Protein AF-A0A0L6USK7-F1 (afdb_monomer)

Secondary structure (DSSP, 8-state):
-HHHHHHHHHHHHHHHHHHTT-----HHHHHHHHHHHHHHHHHHHHHH-TT-PPBPTT-TTHHHHHHHHHHHHHHHHT-SS-SSS-SS-SSTT--HHHHHHHHHHHHTTB-HHHHHHHTTTHHHHHHHHTS-GGGSSS--

Sequence (140 aa):
MQNILNNQNQVIAELQAERTTIKPPTSSFANDIKRQFLKLLLKFYKEVNPRKPILSFDGSNYIEWETAIDRALQHAFVLKTSFLNNEKDQFAGLDLLKGKAVAALMCSTIDDTLLSIKILKFASVWWTNFASPCKSSSQN

Solvent-accessible surface area (backbone atoms only — not comparable to full-atom values): 8301 Å² total; per-residue (Å²): 124,70,70,61,61,56,52,52,54,49,56,51,50,51,57,54,61,59,65,75,62,72,66,74,75,54,69,63,59,58,47,50,53,33,51,53,51,34,53,49,48,54,48,41,30,51,68,79,25,86,80,58,60,56,31,43,82,86,44,83,44,42,71,62,26,52,54,42,51,30,53,25,49,16,62,75,66,72,47,96,55,58,54,80,77,47,97,62,71,50,71,81,72,44,52,73,57,56,46,55,25,53,52,48,51,55,61,73,37,41,35,67,71,53,49,66,69,32,78,85,54,42,79,63,49,47,48,54,70,73,68,44,75,89,74,81,86,86,84,132

Mean predicted aligned error: 14.96 Å

pLDDT: mean 71.22, std 18.0, range [32.69, 93.81]

Radius of gyration: 22.18 Å; Cα contacts (8 Å, |Δi|>4): 86; chains: 1; bounding box: 47×46×72 Å

Organism: NCBI:txid27349

Structure (mmCIF, N/CA/C/O backbone):
data_AF-A0A0L6USK7-F1
#
_entry.id   AF-A0A0L6USK7-F1
#
loop_
_atom_site.group_PDB
_atom_site.id
_atom_site.type_symbol
_atom_site.label_atom_id
_atom_site.label_alt_id
_atom_site.label_comp_id
_atom_site.label_asym_id
_atom_site.label_entity_id
_atom_site.label_seq_id
_atom_site.pdbx_PDB_ins_code
_atom_site.Cartn_x
_atom_site.Cartn_y
_atom_site.Cartn_z
_atom_site.occupancy
_atom_site.B_iso_or_equiv
_atom_site.auth_seq_id
_atom_site.auth_comp_id
_atom_site.auth_asym_id
_atom_site.auth_atom_id
_atom_site.pdbx_PDB_model_num
ATOM 1 N N . MET A 1 1 ? -26.263 11.650 57.520 1.00 50.44 1 MET A N 1
ATOM 2 C CA . MET A 1 1 ? -26.039 12.077 56.118 1.00 50.44 1 MET A CA 1
ATOM 3 C C . MET A 1 1 ? -24.563 12.335 55.767 1.00 50.44 1 MET A C 1
ATOM 5 O O . MET A 1 1 ? -24.280 12.516 54.594 1.00 50.44 1 MET A O 1
ATOM 9 N N . GLN A 1 2 ? -23.608 12.272 56.711 1.00 54.84 2 GLN A N 1
ATOM 10 C CA . GLN A 1 2 ? -22.172 12.490 56.434 1.00 54.84 2 GLN A CA 1
ATOM 11 C C . GLN A 1 2 ? -21.478 11.367 55.630 1.00 54.84 2 GLN A C 1
ATOM 13 O O . GLN A 1 2 ? -20.536 11.636 54.893 1.00 54.84 2 GLN A O 1
ATOM 18 N N . ASN A 1 3 ? -21.952 10.119 55.728 1.00 56.50 3 ASN A N 1
ATOM 19 C CA . ASN A 1 3 ? -21.278 8.963 55.113 1.00 56.50 3 ASN A CA 1
ATOM 20 C C . ASN A 1 3 ? -21.373 8.923 53.579 1.00 56.50 3 ASN A C 1
ATOM 22 O O . ASN A 1 3 ? -20.537 8.300 52.935 1.00 56.50 3 ASN A O 1
ATOM 26 N N . ILE A 1 4 ? -22.372 9.586 52.988 1.00 53.38 4 ILE A N 1
ATOM 27 C CA . ILE A 1 4 ? -22.604 9.554 51.535 1.00 53.38 4 ILE A CA 1
ATOM 28 C C . ILE A 1 4 ? -21.636 10.500 50.811 1.00 53.38 4 ILE A C 1
ATOM 30 O O . ILE A 1 4 ? -21.067 10.118 49.792 1.00 53.38 4 ILE A O 1
ATOM 34 N N . LEU A 1 5 ? -21.381 11.690 51.372 1.00 54.72 5 LEU A N 1
ATOM 35 C CA . LEU A 1 5 ? -20.424 12.645 50.802 1.00 54.72 5 LEU A CA 1
ATOM 36 C C . LEU A 1 5 ? -18.983 12.113 50.848 1.00 54.72 5 LEU A C 1
ATOM 38 O O . LEU A 1 5 ? -18.235 12.268 49.887 1.00 54.72 5 LEU A O 1
ATOM 42 N N . ASN A 1 6 ? -18.605 11.444 51.942 1.00 57.84 6 ASN A N 1
ATOM 43 C CA . ASN A 1 6 ? -17.261 10.880 52.079 1.00 57.84 6 ASN A CA 1
ATOM 44 C C . ASN A 1 6 ? -17.002 9.752 51.073 1.00 57.84 6 ASN A C 1
ATOM 46 O O . ASN A 1 6 ? -15.909 9.674 50.519 1.00 57.84 6 ASN A O 1
ATOM 50 N N . ASN A 1 7 ? -18.016 8.931 50.785 1.00 64.56 7 ASN A N 1
ATOM 51 C CA . ASN A 1 7 ? -17.887 7.837 49.825 1.00 64.56 7 ASN A CA 1
ATOM 52 C C . ASN A 1 7 ? -17.755 8.357 48.379 1.00 64.56 7 ASN A C 1
ATOM 54 O O . ASN A 1 7 ? -16.965 7.844 47.594 1.00 64.56 7 ASN A O 1
ATOM 58 N N . GLN A 1 8 ? -18.461 9.440 48.034 1.00 57.72 8 GLN A N 1
ATOM 59 C CA . GLN A 1 8 ? -18.331 10.070 46.713 1.00 57.72 8 GLN A CA 1
ATOM 60 C C . GLN A 1 8 ? -16.950 10.703 46.496 1.00 57.72 8 GLN A C 1
ATOM 62 O O . GLN A 1 8 ? -16.372 10.556 45.420 1.00 57.72 8 GLN A O 1
ATOM 67 N N . ASN A 1 9 ? -16.387 11.348 47.522 1.00 61.78 9 ASN A N 1
ATOM 68 C CA . ASN A 1 9 ? -15.046 11.931 47.440 1.00 61.78 9 ASN A CA 1
ATOM 69 C C . ASN A 1 9 ? -13.953 10.863 47.286 1.00 61.78 9 ASN A C 1
ATOM 71 O O . ASN A 1 9 ? -12.962 11.103 46.599 1.00 61.78 9 ASN A O 1
ATOM 75 N N . GLN A 1 10 ? -14.153 9.677 47.865 1.00 63.50 10 GLN A N 1
ATOM 76 C CA . GLN A 1 10 ? -13.232 8.552 47.719 1.00 63.50 10 GLN A CA 1
ATOM 77 C C . GLN A 1 10 ? -13.247 7.976 46.295 1.00 63.50 10 GLN A C 1
ATOM 79 O O . GLN A 1 10 ? -12.186 7.803 45.702 1.00 63.50 10 GLN A O 1
ATOM 84 N N . VAL A 1 11 ? -14.430 7.784 45.702 1.00 66.19 11 VAL A N 1
ATOM 85 C CA . VAL A 1 11 ? -14.563 7.287 44.318 1.00 66.19 11 VAL A CA 1
ATOM 86 C C . VAL A 1 11 ? -13.977 8.278 43.304 1.00 66.19 11 VAL A C 1
ATOM 88 O O . VAL A 1 11 ? -13.340 7.875 42.333 1.00 66.19 11 VAL A O 1
ATOM 91 N N . ILE A 1 12 ? -14.136 9.587 43.529 1.00 63.03 12 ILE A N 1
ATOM 92 C CA . ILE A 1 12 ? -13.533 10.615 42.664 1.00 63.03 12 ILE A CA 1
ATOM 93 C C . ILE A 1 12 ? -12.005 10.627 42.810 1.00 63.03 12 ILE A C 1
ATOM 95 O O . ILE A 1 12 ? -11.309 10.728 41.800 1.00 63.03 12 ILE A O 1
ATOM 99 N N . ALA A 1 13 ? -11.478 10.481 44.029 1.00 61.34 13 ALA A N 1
ATOM 100 C CA . ALA A 1 13 ? -10.039 10.406 44.269 1.00 61.34 13 ALA A CA 1
ATOM 101 C C . ALA A 1 13 ? -9.408 9.148 43.642 1.00 61.34 13 ALA A C 1
ATOM 103 O O . ALA A 1 13 ? -8.328 9.241 43.060 1.00 61.34 13 ALA A O 1
ATOM 104 N N . GLU A 1 14 ? -10.094 8.002 43.682 1.00 63.31 14 GLU A N 1
ATOM 105 C CA . GLU A 1 14 ? -9.660 6.761 43.022 1.00 63.31 14 GLU A CA 1
ATOM 106 C C . GLU A 1 14 ? -9.663 6.901 41.491 1.00 63.31 14 GLU A C 1
ATOM 108 O O . GLU A 1 14 ? -8.658 6.604 40.848 1.00 63.31 14 GLU A O 1
ATOM 113 N N . LEU A 1 15 ? -10.719 7.476 40.900 1.00 56.66 15 LEU A N 1
ATOM 114 C CA . LEU A 1 15 ? -10.783 7.742 39.454 1.00 56.66 15 LEU A CA 1
ATOM 115 C C . LEU A 1 15 ? -9.749 8.784 38.986 1.00 56.66 15 LEU A C 1
ATOM 117 O O . LEU A 1 15 ? -9.282 8.743 37.843 1.00 56.66 15 LEU A O 1
ATOM 121 N N . GLN A 1 16 ? -9.381 9.737 39.848 1.00 59.69 16 GLN A N 1
ATOM 122 C CA . GLN A 1 16 ? -8.326 10.717 39.574 1.00 59.69 16 GLN A CA 1
ATOM 123 C C . GLN A 1 16 ? -6.921 10.117 39.719 1.00 59.69 16 GLN A C 1
ATOM 125 O O . GLN A 1 16 ? -6.045 10.460 38.922 1.00 59.69 16 GLN A O 1
ATOM 130 N N . ALA A 1 17 ? -6.713 9.197 40.666 1.00 55.06 17 ALA A N 1
ATOM 131 C CA . ALA A 1 17 ? -5.462 8.454 40.829 1.00 55.06 17 ALA A CA 1
ATOM 132 C C . ALA A 1 17 ? -5.225 7.443 39.690 1.00 55.06 17 ALA A C 1
ATOM 134 O O . ALA A 1 17 ? -4.085 7.211 39.289 1.00 55.06 17 ALA A O 1
ATOM 135 N N . GLU A 1 18 ? -6.293 6.888 39.112 1.00 52.62 18 GLU A N 1
ATOM 136 C CA . GLU A 1 18 ? -6.206 5.983 37.961 1.00 52.62 18 GLU A CA 1
ATOM 137 C C . GLU A 1 18 ? -5.927 6.739 36.643 1.00 52.62 18 GLU A C 1
ATOM 139 O O . GLU A 1 18 ? -5.258 6.230 35.741 1.00 52.62 18 GLU A O 1
ATOM 144 N N . ARG A 1 19 ? -6.340 8.014 36.540 1.00 51.44 19 ARG A N 1
ATOM 145 C CA . ARG A 1 19 ? -6.060 8.872 35.370 1.00 51.44 19 ARG A CA 1
ATOM 146 C C . ARG A 1 19 ? -4.602 9.319 35.237 1.00 51.44 19 ARG A C 1
ATOM 148 O O . ARG A 1 19 ? -4.193 9.683 34.134 1.00 51.44 19 ARG A O 1
ATOM 155 N N . THR A 1 20 ? -3.803 9.291 36.302 1.00 42.88 20 THR A N 1
ATOM 156 C CA . THR A 1 20 ? -2.377 9.675 36.267 1.00 42.88 20 THR A CA 1
ATOM 157 C C . THR A 1 20 ? -1.435 8.534 35.886 1.00 42.88 20 THR A C 1
ATOM 159 O O . THR A 1 20 ? -0.235 8.758 35.745 1.00 42.88 20 THR A O 1
ATOM 162 N N . THR A 1 21 ? -1.950 7.330 35.618 1.00 43.75 21 THR A N 1
ATOM 163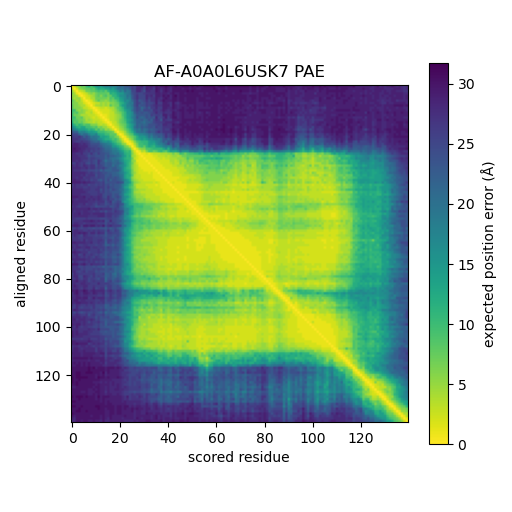 C CA . THR A 1 21 ? -1.161 6.201 35.098 1.00 43.75 21 THR A CA 1
ATOM 164 C C . THR A 1 21 ? -1.551 5.811 33.674 1.00 43.75 21 THR A C 1
ATOM 166 O O . THR A 1 21 ? -1.596 4.635 33.319 1.00 43.75 21 THR A O 1
ATOM 169 N N . ILE A 1 22 ? -1.711 6.791 32.778 1.00 52.50 22 ILE A N 1
ATOM 170 C CA . ILE A 1 22 ? -1.481 6.509 31.355 1.00 52.50 22 ILE A CA 1
ATOM 171 C C . ILE A 1 22 ? 0.029 6.308 31.194 1.00 52.50 22 ILE A C 1
ATOM 173 O O . ILE A 1 22 ? 0.776 7.235 30.884 1.00 52.50 22 ILE A O 1
ATOM 177 N N . LYS A 1 23 ? 0.498 5.077 31.443 1.00 49.41 23 LYS A N 1
ATOM 178 C CA . LYS A 1 23 ? 1.801 4.646 30.936 1.00 49.41 23 LYS A CA 1
ATOM 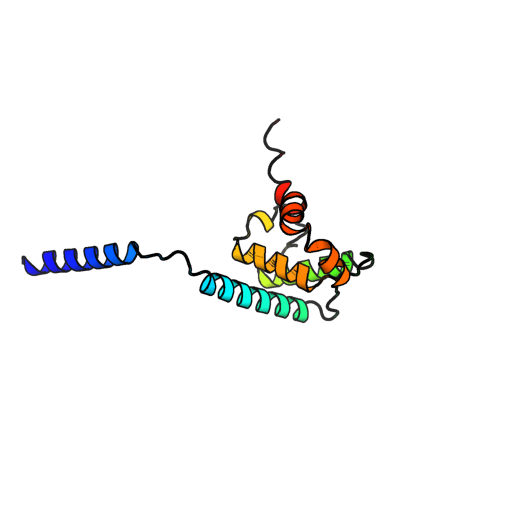179 C C . LYS A 1 23 ? 1.795 4.961 29.437 1.00 49.41 23 LYS A C 1
ATOM 181 O O . LYS A 1 23 ? 0.835 4.567 28.766 1.00 49.41 23 LYS A O 1
ATOM 186 N N . PRO A 1 24 ? 2.819 5.648 28.893 1.00 51.50 24 PRO A N 1
ATOM 187 C CA . PRO A 1 24 ? 2.958 5.729 27.447 1.00 51.50 24 PRO A CA 1
ATOM 188 C C . PRO A 1 24 ? 2.870 4.294 26.923 1.00 51.50 24 PRO A C 1
ATOM 190 O O . PRO A 1 24 ? 3.453 3.411 27.565 1.00 51.50 24 PRO A O 1
ATOM 193 N N . PRO A 1 25 ? 2.097 4.030 25.853 1.00 48.78 25 PRO A N 1
ATOM 194 C CA . PRO A 1 25 ? 1.896 2.677 25.361 1.00 48.78 25 PRO A CA 1
ATOM 195 C C . PRO A 1 25 ? 3.261 2.009 25.277 1.00 48.78 25 PRO A C 1
ATOM 197 O O . PRO A 1 25 ? 4.148 2.478 24.558 1.00 48.78 25 PRO A O 1
ATOM 200 N N . THR A 1 26 ? 3.451 0.965 26.089 1.00 52.38 26 THR A N 1
ATOM 201 C CA . THR A 1 26 ? 4.653 0.143 26.044 1.00 52.38 26 THR A CA 1
ATOM 202 C C . THR A 1 26 ? 4.839 -0.221 24.586 1.00 52.38 26 THR A C 1
ATOM 204 O O . THR A 1 26 ? 3.887 -0.648 23.928 1.00 52.38 26 THR A O 1
ATOM 207 N N . SER A 1 27 ? 6.040 0.010 24.060 1.00 61.34 27 SER A N 1
ATOM 208 C CA . SER A 1 27 ? 6.365 -0.165 22.642 1.00 61.34 27 SER A CA 1
ATOM 209 C C . SER A 1 27 ? 5.792 -1.468 22.064 1.00 61.34 27 SER A C 1
ATOM 211 O O . SER A 1 27 ? 5.358 -1.472 20.920 1.00 61.34 27 SER A O 1
ATOM 213 N N . SER A 1 28 ? 5.672 -2.526 22.876 1.00 74.50 28 SER A N 1
ATOM 214 C CA . SER A 1 28 ? 4.959 -3.774 22.569 1.00 74.50 28 SER A CA 1
ATOM 215 C C . SER A 1 28 ? 3.533 -3.595 22.032 1.00 74.50 28 SER A C 1
ATOM 217 O O . SER A 1 28 ? 3.266 -4.074 20.939 1.00 74.50 28 SER A O 1
ATOM 219 N N . PHE A 1 29 ? 2.623 -2.899 22.728 1.00 74.19 29 PHE A N 1
ATOM 220 C CA . PHE A 1 29 ? 1.210 -2.832 22.317 1.00 74.19 29 PHE A CA 1
ATOM 221 C C . PHE A 1 29 ? 1.044 -2.078 20.996 1.00 74.19 29 PHE A C 1
ATOM 223 O O . PHE A 1 29 ? 0.420 -2.570 20.059 1.00 74.19 29 PHE A O 1
ATOM 230 N N . ALA A 1 30 ? 1.671 -0.906 20.882 1.00 71.06 30 ALA A N 1
ATOM 231 C CA . ALA A 1 30 ? 1.683 -0.138 19.641 1.00 71.06 30 ALA A CA 1
ATOM 232 C C . ALA A 1 30 ? 2.304 -0.941 18.478 1.00 71.06 30 ALA A C 1
ATOM 234 O O . ALA A 1 30 ? 1.806 -0.896 17.350 1.00 71.06 30 ALA A O 1
ATOM 235 N N . ASN A 1 31 ? 3.356 -1.720 18.752 1.00 76.06 31 ASN A N 1
ATOM 236 C CA . ASN A 1 31 ? 3.970 -2.614 17.771 1.00 76.06 31 ASN A CA 1
ATOM 237 C C . ASN A 1 31 ? 3.053 -3.781 17.386 1.00 76.06 31 ASN A C 1
ATOM 239 O O . ASN A 1 31 ? 3.006 -4.144 16.211 1.00 76.06 31 ASN A O 1
ATOM 243 N N . ASP A 1 32 ? 2.305 -4.348 18.330 1.00 81.75 32 ASP A N 1
ATOM 244 C CA . ASP A 1 32 ? 1.345 -5.419 18.071 1.00 81.75 32 ASP A CA 1
ATOM 245 C C . ASP A 1 32 ? 0.184 -4.922 17.205 1.00 81.75 32 ASP A C 1
ATOM 247 O O . ASP A 1 32 ? -0.136 -5.560 16.200 1.00 81.75 32 ASP A O 1
ATOM 251 N N . ILE A 1 33 ? -0.376 -3.747 17.511 1.00 76.31 33 ILE A N 1
ATOM 252 C CA . ILE A 1 33 ? -1.408 -3.101 16.687 1.00 76.31 33 ILE A CA 1
ATOM 253 C C . ILE A 1 33 ? -0.874 -2.812 15.281 1.00 76.31 33 ILE A C 1
ATOM 255 O O . ILE A 1 33 ? -1.519 -3.164 14.293 1.00 76.31 33 ILE A O 1
ATOM 259 N N . LYS A 1 34 ? 0.341 -2.258 15.162 1.00 76.56 34 LYS A N 1
ATOM 260 C CA . LYS A 1 34 ? 0.992 -2.047 13.860 1.00 76.56 34 LYS A CA 1
ATOM 261 C C . LYS A 1 34 ? 1.151 -3.362 13.092 1.00 76.56 34 LYS A C 1
ATOM 263 O O . LYS A 1 34 ? 0.869 -3.401 11.896 1.00 76.56 34 LYS A O 1
ATOM 268 N N . ARG A 1 35 ? 1.600 -4.437 13.750 1.00 80.62 35 ARG A N 1
ATOM 269 C CA . ARG A 1 35 ? 1.804 -5.753 13.124 1.00 80.62 35 ARG A CA 1
ATOM 270 C C . ARG A 1 35 ? 0.485 -6.340 12.633 1.00 80.62 35 ARG A C 1
ATOM 272 O O . ARG A 1 35 ? 0.436 -6.859 11.521 1.00 80.62 35 ARG A O 1
ATOM 279 N N . GLN A 1 36 ? -0.574 -6.246 13.434 1.00 84.94 36 GLN A N 1
ATOM 280 C CA . GLN A 1 36 ? -1.907 -6.708 13.046 1.00 84.94 36 GLN A CA 1
ATOM 281 C C . GLN A 1 36 ? -2.454 -5.907 11.866 1.00 84.94 36 GLN A C 1
ATOM 283 O O . GLN A 1 36 ? -2.917 -6.498 10.893 1.00 84.94 36 GLN A O 1
ATOM 288 N N . PHE A 1 37 ? -2.335 -4.581 11.911 1.00 81.56 37 PHE A N 1
ATOM 289 C CA . PHE A 1 37 ? -2.788 -3.718 10.829 1.00 81.56 37 PHE A CA 1
ATOM 290 C C . PHE A 1 37 ? -2.007 -3.983 9.534 1.00 81.56 37 PHE A C 1
ATOM 292 O O . PHE A 1 37 ? -2.615 -4.204 8.494 1.00 81.56 37 PHE A O 1
ATOM 299 N N . LEU A 1 38 ? -0.676 -4.097 9.592 1.00 83.94 38 LEU A N 1
ATOM 300 C CA . LEU A 1 38 ? 0.140 -4.484 8.436 1.00 83.94 38 LEU A CA 1
ATOM 301 C C . LEU A 1 38 ? -0.248 -5.864 7.886 1.00 83.94 38 LEU A C 1
ATOM 303 O O . LEU A 1 38 ? -0.343 -6.040 6.673 1.00 83.94 38 LEU A O 1
ATOM 307 N N . LYS A 1 39 ? -0.500 -6.844 8.762 1.00 86.44 39 LYS A N 1
ATOM 308 C CA . LYS A 1 39 ? -0.957 -8.179 8.355 1.00 86.44 39 LYS A CA 1
ATOM 309 C C . LYS A 1 39 ? -2.288 -8.104 7.604 1.00 86.44 39 LYS A C 1
ATOM 311 O O . LYS A 1 39 ? -2.450 -8.797 6.602 1.00 86.44 39 LYS A O 1
ATOM 316 N N . LEU A 1 40 ? -3.215 -7.261 8.062 1.00 85.06 40 LEU A N 1
ATOM 317 C CA . LEU A 1 40 ? -4.487 -7.011 7.382 1.00 85.06 40 LEU A CA 1
ATOM 318 C C . LEU A 1 40 ? -4.283 -6.288 6.045 1.00 85.06 40 LEU A C 1
ATOM 320 O O . LEU A 1 40 ? -4.853 -6.717 5.050 1.00 85.06 40 LEU A O 1
ATOM 324 N N . LEU A 1 41 ? -3.417 -5.274 5.978 1.00 84.06 41 LEU A N 1
ATOM 325 C CA . LEU A 1 41 ? -3.095 -4.570 4.730 1.00 84.06 41 LEU A CA 1
ATOM 326 C C . LEU A 1 41 ? -2.488 -5.506 3.682 1.00 84.06 41 LEU A C 1
ATOM 328 O O . LEU A 1 41 ? -2.906 -5.491 2.531 1.00 84.06 41 LEU A O 1
ATOM 332 N N . LEU A 1 42 ? -1.544 -6.360 4.080 1.00 87.50 42 LEU A N 1
ATOM 333 C CA . LEU A 1 42 ? -0.957 -7.373 3.199 1.00 87.50 42 LEU A CA 1
ATOM 334 C C . LEU A 1 42 ? -1.992 -8.399 2.734 1.00 87.50 42 LEU A C 1
ATOM 336 O O . LEU A 1 42 ? -1.921 -8.880 1.603 1.00 87.50 42 LEU A O 1
ATOM 340 N N . LYS A 1 43 ? -2.946 -8.753 3.601 1.00 88.81 43 LYS A N 1
ATOM 341 C CA . LYS A 1 43 ? -4.065 -9.622 3.236 1.00 88.81 43 LYS A CA 1
ATOM 342 C C . LYS A 1 43 ? -4.944 -8.942 2.184 1.00 88.81 43 LYS A C 1
ATOM 344 O O . LYS A 1 43 ? -5.116 -9.516 1.114 1.00 88.81 43 LYS A O 1
ATOM 349 N N . PHE A 1 44 ? -5.395 -7.712 2.433 1.00 86.06 44 PHE A N 1
ATOM 350 C CA . PHE A 1 44 ? -6.200 -6.952 1.475 1.00 86.06 44 PHE A CA 1
ATOM 351 C C . PHE A 1 44 ? -5.477 -6.753 0.154 1.00 86.06 44 PHE A C 1
ATOM 353 O O . PHE A 1 44 ? -6.057 -7.007 -0.892 1.00 86.06 44 PHE A O 1
ATOM 360 N N . TYR A 1 45 ? -4.193 -6.401 0.188 1.00 89.50 45 TYR A N 1
ATOM 361 C CA . TYR A 1 45 ? -3.378 -6.268 -1.012 1.00 89.50 45 TYR A CA 1
ATOM 362 C C . TYR A 1 45 ? -3.421 -7.532 -1.879 1.00 89.50 45 TYR A C 1
ATOM 364 O O . TYR A 1 45 ? -3.597 -7.440 -3.090 1.00 89.50 45 TYR A O 1
ATOM 372 N N . LYS A 1 46 ? -3.308 -8.716 -1.265 1.00 90.56 46 LYS A N 1
ATOM 373 C CA . LYS A 1 46 ? -3.368 -10.004 -1.971 1.00 90.56 46 LYS A CA 1
ATOM 374 C C . LYS A 1 46 ? -4.771 -10.362 -2.464 1.00 90.56 46 LYS A C 1
ATOM 376 O O . LYS A 1 46 ? -4.872 -11.079 -3.454 1.00 90.56 46 LYS A O 1
ATOM 381 N N . GLU A 1 47 ? -5.813 -9.921 -1.764 1.00 91.19 47 GLU A N 1
ATOM 382 C CA . GLU A 1 47 ? -7.216 -10.179 -2.112 1.00 91.19 47 GLU A CA 1
ATOM 383 C C . GLU A 1 47 ? -7.687 -9.293 -3.267 1.00 91.19 47 GLU A C 1
ATOM 385 O O . GLU A 1 47 ? -8.272 -9.794 -4.224 1.00 91.19 47 GLU A O 1
ATOM 390 N N . VAL A 1 48 ? -7.392 -7.991 -3.216 1.00 90.62 48 VAL A N 1
ATOM 391 C CA . VAL A 1 48 ? -7.855 -7.028 -4.229 1.00 90.62 48 VAL A CA 1
ATOM 392 C C . VAL A 1 48 ? -6.963 -6.990 -5.472 1.00 90.62 48 VAL A C 1
ATOM 394 O O . VAL A 1 48 ? -7.374 -6.465 -6.506 1.00 90.62 48 VAL A O 1
ATOM 397 N N . ASN A 1 49 ? -5.761 -7.576 -5.405 1.00 91.81 49 ASN A N 1
ATOM 398 C CA . ASN A 1 49 ? -4.830 -7.663 -6.529 1.00 91.81 49 ASN A CA 1
ATOM 399 C C . ASN A 1 49 ? -4.436 -9.122 -6.801 1.00 91.81 49 ASN A C 1
ATOM 401 O O . ASN A 1 49 ? -3.422 -9.587 -6.279 1.00 91.81 49 ASN A O 1
ATOM 405 N N . PRO A 1 50 ? -5.163 -9.849 -7.672 1.00 90.25 50 PRO A N 1
ATOM 406 C CA . PRO A 1 50 ? -4.851 -11.245 -7.989 1.00 90.25 50 PRO A CA 1
ATOM 407 C C . PRO A 1 50 ? -3.422 -11.460 -8.509 1.00 90.25 50 PRO A C 1
ATOM 409 O O . PRO A 1 50 ? -2.793 -12.467 -8.186 1.00 90.25 50 PRO A O 1
ATOM 412 N N . ARG A 1 51 ? -2.898 -10.489 -9.272 1.00 89.88 51 ARG A N 1
ATOM 413 C CA . ARG A 1 51 ? -1.545 -10.516 -9.852 1.00 89.88 51 ARG A CA 1
ATOM 414 C C . ARG A 1 51 ? -0.426 -10.196 -8.863 1.00 89.88 51 ARG A C 1
ATOM 416 O O . ARG A 1 51 ? 0.708 -10.563 -9.130 1.00 89.88 51 ARG A O 1
ATOM 423 N N . LYS A 1 52 ? -0.743 -9.543 -7.736 1.00 90.00 52 LYS A N 1
ATOM 424 C CA . LYS A 1 52 ? 0.202 -9.206 -6.653 1.00 90.00 52 LYS A CA 1
ATOM 425 C C . LYS A 1 52 ? 1.517 -8.599 -7.185 1.00 90.00 52 LYS A C 1
ATOM 427 O O . LYS A 1 52 ? 2.578 -9.159 -6.910 1.00 90.00 52 LYS A O 1
ATOM 432 N N . PRO A 1 53 ? 1.451 -7.516 -7.982 1.00 91.25 53 PRO A N 1
ATOM 433 C CA . PRO A 1 53 ? 2.636 -6.971 -8.633 1.00 91.25 53 PRO A CA 1
ATOM 434 C C . PRO A 1 53 ? 3.681 -6.545 -7.594 1.00 91.25 53 PRO A C 1
ATOM 436 O O . PRO A 1 53 ? 3.372 -5.830 -6.648 1.00 91.25 53 PRO A O 1
ATOM 439 N N . ILE A 1 54 ? 4.927 -6.972 -7.769 1.00 90.69 54 ILE A N 1
ATOM 440 C CA . ILE A 1 54 ? 6.067 -6.493 -6.977 1.00 90.69 54 ILE A CA 1
ATOM 441 C C . ILE A 1 54 ? 6.796 -5.469 -7.835 1.00 90.69 54 ILE A C 1
ATOM 443 O O . ILE A 1 54 ? 7.067 -5.763 -8.998 1.00 90.69 54 ILE A O 1
ATOM 447 N N . LEU A 1 55 ? 7.096 -4.284 -7.298 1.00 87.94 55 LEU A N 1
ATOM 448 C CA . LEU A 1 55 ? 7.799 -3.249 -8.056 1.00 87.94 55 LEU A CA 1
ATOM 449 C C . LEU A 1 55 ? 9.171 -3.767 -8.494 1.00 87.94 55 LEU A C 1
ATOM 451 O O . LEU A 1 55 ? 10.028 -4.042 -7.650 1.00 87.94 55 LEU A O 1
ATOM 455 N N . SER A 1 56 ? 9.361 -3.873 -9.805 1.00 84.69 56 SER A N 1
ATOM 456 C CA . SER A 1 56 ? 10.605 -4.303 -10.432 1.00 84.69 56 SER A CA 1
ATOM 457 C C . SER A 1 56 ? 11.715 -3.283 -10.198 1.00 84.69 56 SER A C 1
ATOM 459 O O . SER A 1 56 ? 11.464 -2.082 -10.087 1.00 84.69 56 SER A O 1
ATOM 461 N N . PHE A 1 57 ? 12.961 -3.758 -10.157 1.00 80.12 57 PHE A N 1
ATOM 462 C CA . PHE A 1 57 ? 14.136 -2.912 -9.940 1.00 80.12 57 PHE A CA 1
ATOM 463 C C . PHE A 1 57 ? 14.256 -1.759 -10.946 1.00 80.12 57 PHE A C 1
ATOM 465 O O . PHE A 1 57 ? 14.559 -0.629 -10.571 1.00 80.12 57 PHE A O 1
ATOM 472 N N . ASP A 1 58 ? 13.982 -2.045 -12.215 1.00 81.31 58 ASP A N 1
ATOM 473 C CA . ASP A 1 58 ? 14.008 -1.076 -13.311 1.00 81.31 58 ASP A CA 1
ATOM 474 C C . ASP A 1 58 ? 12.773 -0.158 -13.349 1.00 81.31 58 ASP A C 1
ATOM 476 O O . ASP A 1 58 ? 12.697 0.743 -14.182 1.00 81.31 58 ASP A O 1
ATOM 480 N N . GLY A 1 59 ? 11.798 -0.379 -12.460 1.00 84.31 59 GLY A N 1
ATOM 481 C CA . GLY A 1 59 ? 10.546 0.368 -12.408 1.00 84.31 59 GLY A CA 1
ATOM 482 C C . GLY A 1 59 ? 9.619 0.133 -13.603 1.00 84.31 59 GLY A C 1
ATOM 483 O O . GLY A 1 59 ? 8.631 0.853 -13.740 1.00 84.31 59 GLY A O 1
ATOM 484 N N . SER A 1 60 ? 9.890 -0.863 -14.453 1.00 87.69 60 SER A N 1
ATOM 485 C CA . SER A 1 60 ? 9.129 -1.124 -15.687 1.00 87.69 60 SER A CA 1
ATOM 486 C C . SER A 1 60 ? 7.633 -1.353 -15.452 1.00 87.69 60 SER A C 1
ATOM 488 O O . SER A 1 60 ? 6.808 -1.037 -16.309 1.00 87.69 60 SER A O 1
ATOM 490 N N . ASN A 1 61 ? 7.265 -1.847 -14.269 1.00 91.38 61 ASN A N 1
ATOM 491 C CA . ASN A 1 61 ? 5.888 -2.114 -13.869 1.00 91.38 61 ASN A CA 1
ATOM 492 C C . ASN A 1 61 ? 5.325 -1.107 -12.846 1.00 91.38 61 ASN A C 1
ATOM 494 O O . ASN A 1 61 ? 4.331 -1.412 -12.182 1.00 91.38 61 ASN A O 1
ATOM 498 N N . TYR A 1 62 ? 5.920 0.088 -12.717 1.00 86.88 62 TYR A N 1
ATOM 499 C CA . TYR A 1 62 ? 5.533 1.089 -11.714 1.00 86.88 62 TYR A CA 1
ATOM 500 C C . TYR A 1 62 ? 4.025 1.369 -11.682 1.00 86.88 62 TYR A C 1
ATOM 502 O O . TYR A 1 62 ? 3.422 1.316 -10.616 1.00 86.88 62 TYR A O 1
ATOM 510 N N . ILE A 1 63 ? 3.398 1.597 -12.840 1.00 89.88 63 ILE A N 1
ATOM 511 C CA . ILE A 1 63 ? 1.966 1.931 -12.927 1.00 89.88 63 ILE A CA 1
ATOM 512 C C . ILE A 1 63 ? 1.079 0.777 -12.436 1.00 89.88 63 ILE A C 1
ATOM 514 O O . ILE A 1 63 ? 0.079 1.002 -11.751 1.00 89.88 63 ILE A O 1
ATOM 518 N N . GLU A 1 64 ? 1.443 -0.469 -12.756 1.00 91.38 64 GLU A N 1
ATOM 519 C CA . GLU A 1 64 ? 0.707 -1.649 -12.288 1.00 91.38 64 GLU A CA 1
ATOM 520 C C . GLU A 1 64 ? 0.845 -1.808 -10.767 1.00 91.38 64 GLU A C 1
ATOM 522 O O . GLU A 1 64 ? -0.146 -2.060 -10.076 1.00 91.38 64 GLU A O 1
ATOM 527 N N . TRP A 1 65 ? 2.053 -1.604 -10.237 1.00 93.81 65 TRP A N 1
ATOM 528 C CA . TRP A 1 65 ? 2.324 -1.647 -8.802 1.00 93.81 65 TRP A CA 1
ATOM 529 C C . TRP A 1 65 ? 1.613 -0.525 -8.030 1.00 93.81 65 TRP A C 1
ATOM 531 O O . TRP A 1 65 ? 0.940 -0.801 -7.035 1.00 93.81 65 TRP A O 1
ATOM 541 N N . GLU A 1 66 ? 1.698 0.720 -8.501 1.00 90.88 66 GLU A N 1
ATOM 542 C CA . GLU A 1 66 ? 1.064 1.890 -7.884 1.00 90.88 66 GLU A CA 1
ATOM 543 C C . GLU A 1 66 ? -0.457 1.719 -7.827 1.00 90.88 66 GLU A C 1
ATOM 545 O O . GLU A 1 66 ? -1.065 1.882 -6.769 1.00 90.88 66 GLU A O 1
ATOM 550 N N . THR A 1 67 ? -1.066 1.275 -8.931 1.00 91.81 67 THR A N 1
ATOM 551 C CA . THR A 1 67 ? -2.503 0.973 -8.992 1.00 91.81 67 THR A CA 1
ATOM 552 C C . THR A 1 67 ? -2.897 -0.107 -7.980 1.00 91.81 67 THR A C 1
ATOM 554 O O . THR A 1 67 ? -3.953 -0.023 -7.349 1.00 91.81 67 THR A O 1
ATOM 557 N N . ALA A 1 68 ? -2.061 -1.134 -7.802 1.00 93.25 68 ALA A N 1
ATOM 558 C CA . ALA A 1 68 ? -2.324 -2.201 -6.843 1.00 93.25 68 ALA A CA 1
ATOM 559 C C . ALA A 1 68 ? -2.234 -1.720 -5.386 1.00 93.25 68 ALA A C 1
ATOM 561 O O . ALA A 1 68 ? -3.051 -2.123 -4.549 1.00 93.25 68 ALA A O 1
ATOM 562 N N . ILE A 1 69 ? -1.270 -0.846 -5.082 1.00 90.56 69 ILE A N 1
ATOM 563 C CA . ILE A 1 69 ? -1.157 -0.200 -3.771 1.00 90.56 69 ILE A CA 1
ATOM 564 C C . ILE A 1 69 ? -2.371 0.687 -3.516 1.00 90.56 69 ILE A C 1
ATOM 566 O O . ILE A 1 69 ? -2.995 0.555 -2.463 1.00 90.56 69 ILE A O 1
ATOM 570 N N . ASP A 1 70 ? -2.753 1.522 -4.481 1.00 91.00 70 ASP A N 1
ATOM 571 C CA . ASP A 1 70 ? -3.895 2.423 -4.346 1.00 91.00 70 ASP A CA 1
ATOM 572 C C . ASP A 1 70 ? -5.182 1.658 -4.016 1.00 91.00 70 ASP A C 1
ATOM 574 O O . ASP A 1 70 ? -5.849 1.964 -3.030 1.00 91.00 70 ASP A O 1
ATOM 578 N N . ARG A 1 71 ? -5.473 0.574 -4.748 1.00 92.00 71 ARG A N 1
ATOM 579 C CA . ARG A 1 71 ? -6.632 -0.300 -4.484 1.00 92.00 71 ARG A CA 1
ATOM 580 C C . ARG A 1 71 ? -6.609 -0.916 -3.088 1.00 92.00 71 ARG A C 1
ATOM 582 O O . ARG A 1 71 ? -7.643 -0.989 -2.424 1.00 92.00 71 ARG A O 1
ATOM 589 N N . ALA A 1 72 ? -5.443 -1.370 -2.629 1.00 91.12 72 ALA A N 1
ATOM 590 C CA . ALA A 1 72 ? -5.304 -1.956 -1.299 1.00 91.12 72 ALA A CA 1
ATOM 591 C C . ALA A 1 72 ? -5.562 -0.922 -0.195 1.00 91.12 72 ALA A C 1
ATOM 593 O O . ALA A 1 72 ? -6.236 -1.230 0.789 1.00 91.12 72 ALA A O 1
ATOM 594 N N . LEU A 1 73 ? -5.066 0.305 -0.369 1.00 90.44 73 LEU A N 1
ATOM 595 C CA . LEU A 1 73 ? -5.282 1.402 0.572 1.00 90.44 73 LEU A CA 1
ATOM 596 C C . LEU A 1 73 ? -6.732 1.891 0.545 1.00 90.44 73 LEU A C 1
ATOM 598 O O . LEU A 1 73 ? -7.324 2.071 1.606 1.00 90.44 73 LEU A O 1
ATOM 602 N N . GLN A 1 74 ? -7.337 2.018 -0.637 1.00 90.75 74 GLN A N 1
ATOM 603 C CA . GLN A 1 74 ? -8.761 2.316 -0.781 1.00 90.75 74 GLN A CA 1
ATOM 604 C C . GLN A 1 74 ? -9.624 1.309 -0.027 1.00 90.75 74 GLN A C 1
ATOM 606 O O . GLN A 1 74 ? -10.509 1.702 0.729 1.00 90.75 74 GLN A O 1
ATOM 611 N N . HIS A 1 75 ? -9.339 0.016 -0.182 1.00 89.12 75 HIS A N 1
ATOM 612 C CA . HIS A 1 75 ? -10.074 -1.032 0.514 1.00 89.12 75 HIS A CA 1
ATOM 613 C C . HIS A 1 75 ? -9.841 -0.986 2.033 1.00 89.12 75 HIS A C 1
ATOM 615 O O . HIS A 1 75 ? -10.791 -1.064 2.808 1.00 89.12 75 HIS A O 1
ATOM 621 N N . ALA A 1 76 ? -8.591 -0.819 2.475 1.00 87.12 76 ALA A N 1
ATOM 622 C CA . ALA A 1 76 ? -8.240 -0.787 3.896 1.00 87.12 76 ALA A CA 1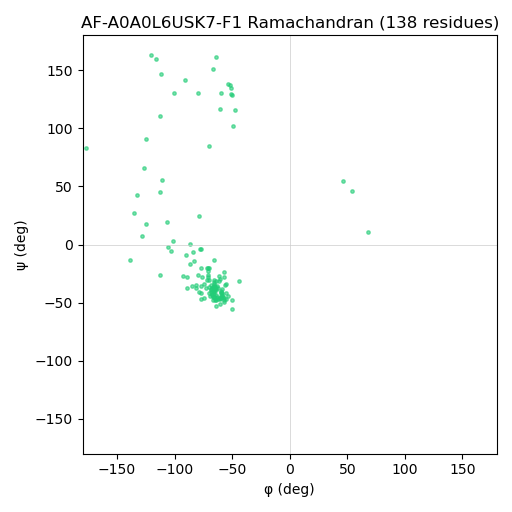
ATOM 623 C C . ALA A 1 76 ? -8.826 0.424 4.642 1.00 87.12 76 ALA A C 1
ATOM 625 O O . ALA A 1 76 ? -9.171 0.311 5.818 1.00 87.12 76 ALA A O 1
ATOM 626 N N . PHE A 1 77 ? -8.937 1.571 3.968 1.00 86.50 77 PHE A N 1
ATOM 627 C CA . PHE A 1 77 ? -9.465 2.815 4.532 1.00 86.50 77 PHE A CA 1
ATOM 628 C C . PHE A 1 77 ? -10.914 3.112 4.130 1.00 86.50 77 PHE A C 1
ATOM 630 O O . PHE A 1 77 ? -11.449 4.144 4.527 1.00 86.50 77 PHE A O 1
ATOM 637 N N . VAL A 1 78 ? -11.563 2.213 3.383 1.00 88.12 78 VAL A N 1
ATOM 638 C CA . VAL A 1 78 ? -12.950 2.359 2.908 1.00 88.12 78 VAL A CA 1
ATOM 639 C C . VAL A 1 78 ? -13.149 3.677 2.139 1.00 88.12 78 VAL A C 1
ATOM 641 O O . VAL A 1 78 ? -14.097 4.432 2.358 1.00 88.12 78 VAL A O 1
ATOM 644 N N . LEU A 1 79 ? -12.215 3.981 1.236 1.00 87.50 79 LEU A N 1
ATOM 645 C CA . LEU A 1 79 ? -12.248 5.193 0.420 1.00 87.50 79 LEU A CA 1
ATOM 646 C C . LEU A 1 79 ? -12.982 4.950 -0.898 1.00 87.50 79 LEU A C 1
ATOM 648 O O . LEU A 1 79 ? -12.823 3.914 -1.537 1.00 87.50 79 LEU A O 1
ATOM 652 N N . LYS A 1 80 ? -13.760 5.950 -1.327 1.00 85.62 80 LYS A N 1
ATOM 653 C CA . LYS A 1 80 ? -14.431 5.963 -2.641 1.00 85.62 80 LYS A CA 1
ATOM 654 C C . LYS A 1 80 ? -13.547 6.518 -3.761 1.00 85.62 80 LYS A C 1
ATOM 656 O O . LYS A 1 80 ? -13.863 6.346 -4.931 1.00 85.62 80 LYS A O 1
ATOM 661 N N . THR A 1 81 ? -12.478 7.219 -3.399 1.00 87.19 81 THR A N 1
ATOM 662 C CA . THR A 1 81 ? -11.555 7.909 -4.309 1.00 87.19 81 THR A CA 1
ATOM 663 C C . THR A 1 81 ? -10.146 7.367 -4.135 1.00 87.19 81 THR A C 1
ATOM 665 O O . THR A 1 81 ? -9.861 6.705 -3.139 1.00 87.19 81 THR A O 1
ATOM 668 N N . SER A 1 82 ? -9.258 7.629 -5.097 1.00 87.19 82 SER A N 1
ATOM 669 C CA . SER A 1 82 ? -7.840 7.246 -5.006 1.00 87.19 82 SER A CA 1
ATOM 670 C C . SER A 1 82 ? -7.220 7.736 -3.696 1.00 87.19 82 SER A C 1
ATOM 672 O O . SER A 1 82 ? -7.519 8.847 -3.256 1.00 87.19 82 SER A O 1
ATOM 674 N N . PHE A 1 83 ? -6.416 6.889 -3.052 1.00 87.06 83 PHE A N 1
ATOM 675 C CA . PHE A 1 83 ? -5.609 7.253 -1.889 1.00 87.06 83 PHE A CA 1
ATOM 676 C C . PHE A 1 83 ? -4.374 8.045 -2.334 1.00 87.06 83 PHE A C 1
ATOM 678 O O . PHE A 1 83 ? -4.035 9.036 -1.693 1.00 87.06 83 PHE A O 1
ATOM 685 N N . LEU A 1 84 ? -3.729 7.620 -3.426 1.00 85.25 84 LEU A N 1
ATOM 686 C CA . LEU A 1 84 ? -2.494 8.214 -3.947 1.00 85.25 84 LEU A CA 1
ATOM 687 C C . LEU A 1 84 ? -2.746 9.420 -4.865 1.00 85.25 84 LEU A C 1
ATOM 689 O O . LEU A 1 84 ? -1.993 10.385 -4.813 1.00 85.25 84 LEU A O 1
ATOM 693 N N . ASN A 1 85 ? -3.817 9.390 -5.664 1.00 79.12 85 ASN A N 1
ATOM 694 C CA . ASN A 1 85 ? -4.129 10.405 -6.678 1.00 79.12 85 ASN A CA 1
ATOM 695 C C . ASN A 1 85 ? -5.366 11.232 -6.295 1.00 79.12 85 ASN A C 1
ATOM 697 O O . ASN A 1 85 ? -6.351 11.283 -7.035 1.00 79.12 85 ASN A O 1
ATOM 701 N N . ASN A 1 86 ? -5.357 11.850 -5.115 1.00 74.88 86 ASN A N 1
ATOM 702 C CA . ASN A 1 86 ? -6.401 12.785 -4.689 1.00 74.88 86 ASN A CA 1
ATOM 703 C C . ASN A 1 86 ? -5.851 14.202 -4.500 1.00 74.88 86 ASN A C 1
ATOM 705 O O . ASN A 1 86 ? -4.661 14.422 -4.314 1.00 74.88 86 ASN A O 1
ATOM 709 N N . GLU A 1 87 ? -6.759 15.176 -4.524 1.00 69.31 87 GLU A N 1
ATOM 710 C CA . GLU A 1 87 ? -6.427 16.593 -4.330 1.00 69.31 87 GLU A CA 1
ATOM 711 C C . GLU A 1 87 ? -6.006 16.919 -2.886 1.00 69.31 87 GLU A C 1
ATOM 713 O O . GLU A 1 87 ? -5.378 17.943 -2.632 1.00 69.31 87 GLU A O 1
ATOM 718 N N . LYS A 1 88 ? -6.372 16.062 -1.925 1.00 71.69 88 LYS A N 1
ATOM 719 C CA . LYS A 1 88 ? -6.071 16.229 -0.500 1.00 71.69 88 LYS A CA 1
ATOM 720 C C . LYS A 1 88 ? -5.096 15.160 -0.057 1.00 71.69 88 LYS A C 1
ATOM 722 O O . LYS A 1 88 ? -5.527 14.025 0.095 1.00 71.69 88 LYS A O 1
ATOM 727 N N . ASP A 1 89 ? -3.865 15.548 0.259 1.00 73.88 89 ASP A N 1
ATOM 728 C CA . ASP A 1 89 ? -2.847 14.631 0.769 1.00 73.88 89 ASP A CA 1
ATOM 729 C C . ASP A 1 89 ? -3.372 13.772 1.941 1.00 73.88 89 ASP A C 1
ATOM 731 O O . ASP A 1 89 ? -3.488 14.227 3.083 1.00 73.88 89 ASP A O 1
ATOM 735 N N . GLN A 1 90 ? -3.705 12.509 1.653 1.00 76.38 90 GLN A N 1
ATOM 736 C CA . GLN A 1 90 ? -4.216 11.570 2.658 1.00 76.38 90 GLN A CA 1
ATOM 737 C C . GLN A 1 90 ? -3.120 11.128 3.616 1.00 76.38 90 GLN A C 1
ATOM 739 O O . GLN A 1 90 ? -3.434 10.680 4.720 1.00 76.38 90 GLN A O 1
ATOM 744 N N . PHE A 1 91 ? -1.844 11.256 3.233 1.00 76.38 91 PHE A N 1
ATOM 745 C CA . PHE A 1 91 ? -0.733 10.906 4.106 1.00 76.38 91 PHE A CA 1
ATOM 746 C C . PHE A 1 91 ? -0.662 11.849 5.307 1.00 76.38 91 PHE A C 1
ATOM 748 O O . PHE A 1 91 ? -0.420 11.378 6.419 1.00 76.38 91 PHE A O 1
ATOM 755 N N . ALA A 1 92 ? -0.972 13.137 5.126 1.00 75.25 92 ALA A N 1
ATOM 756 C CA . ALA A 1 92 ? -1.059 14.108 6.218 1.00 75.25 92 ALA A CA 1
ATOM 757 C C . ALA A 1 92 ? -2.139 13.757 7.262 1.00 75.25 92 ALA A C 1
ATOM 759 O O . ALA A 1 92 ? -2.016 14.120 8.432 1.00 75.25 92 ALA A O 1
ATOM 760 N N . GLY A 1 93 ? -3.187 13.031 6.857 1.00 74.12 93 GLY A N 1
ATOM 761 C CA . GLY A 1 93 ? -4.259 12.565 7.740 1.00 74.12 93 GLY A CA 1
ATOM 762 C C . GLY A 1 93 ? -3.956 11.256 8.478 1.00 74.12 93 GLY A C 1
ATOM 763 O O . GLY A 1 93 ? -4.750 10.836 9.325 1.00 74.12 93 GLY A O 1
ATOM 764 N N . LEU A 1 94 ? -2.841 10.582 8.171 1.00 79.88 94 LEU A N 1
ATOM 765 C CA . LEU A 1 94 ? -2.490 9.321 8.817 1.00 79.88 94 LEU A CA 1
ATOM 766 C C . LEU A 1 94 ? -1.878 9.557 10.198 1.00 79.88 94 LEU A C 1
ATOM 768 O O . LEU A 1 94 ? -0.893 10.274 10.361 1.00 79.88 94 LEU A O 1
ATOM 772 N N . ASP A 1 95 ? -2.399 8.847 11.198 1.00 82.94 95 ASP A N 1
ATOM 773 C CA . ASP A 1 95 ? -1.683 8.701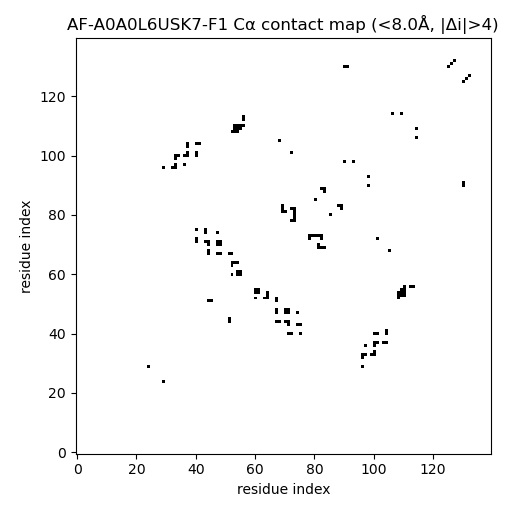 12.460 1.00 82.94 95 ASP A CA 1
ATOM 774 C C . ASP A 1 95 ? -0.362 7.929 12.264 1.00 82.94 95 ASP A C 1
ATOM 776 O O . ASP A 1 95 ? -0.152 7.208 11.281 1.00 82.94 95 ASP A O 1
ATOM 780 N N . LEU A 1 96 ? 0.547 8.062 13.233 1.00 77.00 96 LEU A N 1
ATOM 781 C CA . LEU A 1 96 ? 1.886 7.472 13.171 1.00 77.00 96 LEU A CA 1
ATOM 782 C C . LEU A 1 96 ? 1.872 5.952 12.929 1.00 77.00 96 LEU A C 1
ATOM 784 O O . LEU A 1 96 ? 2.785 5.423 12.290 1.00 77.00 96 LEU A O 1
ATOM 788 N N . LEU A 1 97 ? 0.875 5.231 13.453 1.00 77.31 97 LEU A N 1
ATOM 789 C CA . LEU A 1 97 ? 0.788 3.776 13.310 1.00 77.31 97 LEU A CA 1
ATOM 790 C C . LEU A 1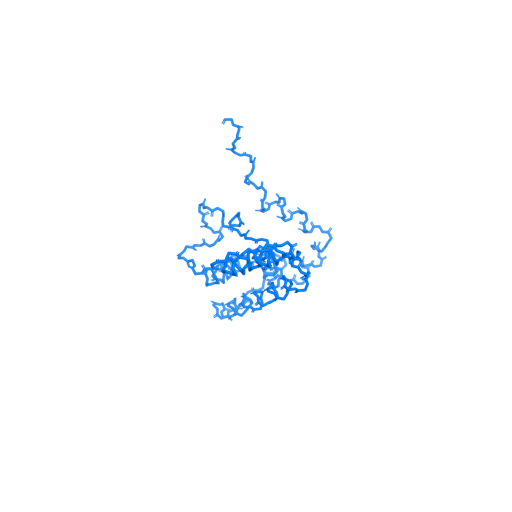 97 ? 0.359 3.396 11.896 1.00 77.31 97 LEU A C 1
ATOM 792 O O . LEU A 1 97 ? 1.007 2.546 11.278 1.00 77.31 97 LEU A O 1
ATOM 796 N N . LYS A 1 98 ? -0.671 4.061 11.367 1.00 80.44 98 LYS A N 1
ATOM 797 C CA . LYS A 1 98 ? -1.137 3.877 9.990 1.00 80.44 98 LYS A CA 1
ATOM 798 C C . LYS A 1 98 ? -0.056 4.258 8.991 1.00 80.44 98 LYS A C 1
ATOM 800 O O . LYS A 1 98 ? 0.254 3.446 8.126 1.00 80.44 98 LYS A O 1
ATOM 805 N N . GLY A 1 99 ? 0.595 5.410 9.160 1.00 83.81 99 GLY A N 1
ATOM 806 C CA . GLY A 1 99 ? 1.696 5.841 8.291 1.00 83.81 99 GLY A CA 1
ATOM 807 C C . GLY A 1 99 ? 2.837 4.820 8.252 1.00 83.81 99 GLY A C 1
ATOM 808 O O . GLY A 1 99 ? 3.280 4.402 7.183 1.00 83.81 99 GLY A O 1
ATOM 809 N N . LYS A 1 100 ? 3.252 4.306 9.419 1.00 81.19 100 LYS A N 1
ATOM 810 C CA . LYS A 1 100 ? 4.274 3.250 9.510 1.00 81.19 100 LYS A CA 1
ATOM 811 C C . LYS A 1 100 ? 3.851 1.931 8.865 1.00 81.19 100 LYS A C 1
ATOM 813 O O . LYS A 1 100 ? 4.719 1.1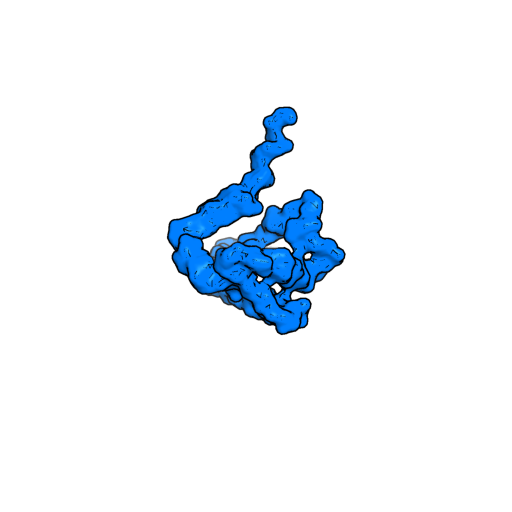74 8.432 1.00 81.19 100 LYS A O 1
ATOM 818 N N . ALA A 1 101 ? 2.566 1.603 8.876 1.00 81.62 101 ALA A N 1
ATOM 819 C CA . ALA A 1 101 ? 2.068 0.379 8.268 1.00 81.62 101 ALA A CA 1
ATOM 820 C C . ALA A 1 101 ? 1.889 0.504 6.752 1.00 81.62 101 ALA A C 1
ATOM 822 O O . ALA A 1 101 ? 2.224 -0.440 6.045 1.00 81.62 101 ALA A O 1
ATOM 823 N N . VAL A 1 102 ? 1.453 1.662 6.249 1.00 84.81 102 VAL A N 1
ATOM 824 C CA . VAL A 1 102 ? 1.426 1.965 4.809 1.00 84.81 102 VAL A CA 1
ATOM 825 C C . VAL A 1 102 ? 2.840 1.912 4.233 1.00 84.81 102 VAL A C 1
ATOM 827 O O . VAL A 1 102 ? 3.074 1.220 3.246 1.00 84.81 102 VAL A O 1
ATOM 830 N N . ALA A 1 103 ? 3.811 2.534 4.907 1.00 84.75 103 ALA A N 1
ATOM 831 C CA . ALA A 1 103 ? 5.215 2.442 4.511 1.00 84.75 103 ALA A CA 1
ATOM 832 C C . ALA A 1 103 ? 5.714 0.987 4.502 1.00 84.75 103 ALA A C 1
ATOM 834 O O . ALA A 1 103 ? 6.374 0.555 3.562 1.00 84.75 103 ALA A O 1
ATOM 835 N N . ALA A 1 104 ? 5.362 0.199 5.524 1.00 82.94 104 ALA A N 1
ATOM 836 C CA . ALA A 1 104 ? 5.738 -1.209 5.575 1.00 82.94 104 ALA A CA 1
ATOM 837 C C . ALA A 1 104 ? 5.072 -2.046 4.468 1.00 82.94 104 ALA A C 1
ATOM 839 O O . ALA A 1 104 ? 5.724 -2.939 3.933 1.00 82.94 104 ALA A O 1
ATOM 840 N N . LEU A 1 105 ? 3.822 -1.753 4.089 1.00 86.56 105 LEU A N 1
ATOM 841 C CA . LEU A 1 105 ? 3.150 -2.381 2.946 1.00 86.56 105 LEU A CA 1
ATOM 842 C C . LEU A 1 105 ? 3.913 -2.097 1.648 1.00 86.56 105 LEU A C 1
ATOM 844 O O . LEU A 1 105 ? 4.251 -3.032 0.926 1.00 86.56 105 LEU A O 1
ATOM 848 N N . MET A 1 106 ? 4.223 -0.826 1.384 1.00 87.25 106 MET A N 1
ATOM 849 C CA . MET A 1 106 ? 4.991 -0.424 0.205 1.00 87.25 106 MET A CA 1
ATOM 850 C C . MET A 1 106 ? 6.349 -1.131 0.174 1.00 87.25 106 MET A C 1
ATOM 852 O O . MET A 1 106 ? 6.664 -1.787 -0.810 1.00 87.25 106 MET A O 1
ATOM 856 N N . CYS A 1 107 ? 7.110 -1.118 1.273 1.00 84.62 107 CYS A N 1
ATOM 857 C CA . CYS A 1 107 ? 8.389 -1.832 1.348 1.00 84.62 107 CYS A CA 1
ATOM 858 C C . CYS A 1 107 ? 8.258 -3.351 1.156 1.00 84.62 107 CYS A C 1
ATOM 860 O O . CYS A 1 107 ? 9.170 -3.963 0.621 1.00 84.62 107 CYS A O 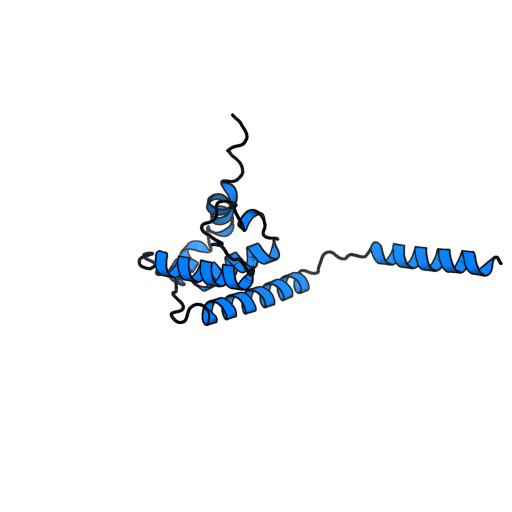1
ATOM 862 N N . SER A 1 108 ? 7.139 -3.956 1.566 1.00 84.94 108 SER A N 1
ATOM 863 C CA . SER A 1 108 ? 6.895 -5.403 1.420 1.00 84.94 108 SER A CA 1
ATOM 864 C C . SER A 1 108 ? 6.480 -5.819 0.003 1.00 84.94 108 SER A C 1
ATOM 866 O O . SER A 1 108 ? 6.245 -6.999 -0.240 1.00 84.94 108 SER A O 1
ATOM 868 N N . THR A 1 109 ? 6.312 -4.862 -0.911 1.00 86.06 109 THR A N 1
ATOM 869 C CA . THR A 1 109 ? 5.860 -5.087 -2.297 1.00 86.06 109 THR A CA 1
ATOM 870 C C . THR A 1 109 ? 6.844 -4.512 -3.315 1.00 86.06 109 THR A C 1
ATOM 872 O O . THR A 1 109 ? 6.497 -4.304 -4.473 1.00 86.06 109 THR A O 1
ATOM 875 N N . ILE A 1 110 ? 8.074 -4.244 -2.885 1.00 86.06 110 ILE A N 1
ATOM 876 C CA . ILE A 1 110 ? 9.178 -3.775 -3.718 1.00 86.06 110 ILE A CA 1
ATOM 877 C C . ILE A 1 110 ? 10.216 -4.898 -3.796 1.00 86.06 110 ILE A C 1
ATOM 879 O O . ILE A 1 110 ? 10.380 -5.632 -2.826 1.00 86.06 110 ILE A O 1
ATOM 883 N N . ASP A 1 111 ? 10.904 -5.027 -4.932 1.00 79.88 111 ASP A N 1
ATOM 884 C CA . ASP A 1 111 ? 12.001 -5.982 -5.103 1.00 79.88 111 ASP A CA 1
ATOM 885 C C . ASP A 1 111 ? 13.085 -5.837 -4.016 1.00 79.88 111 ASP A C 1
ATOM 887 O O . ASP A 1 111 ? 13.492 -4.725 -3.655 1.00 79.88 111 ASP A O 1
ATOM 891 N N . ASP A 1 112 ? 13.591 -6.963 -3.511 1.00 74.38 112 ASP A N 1
ATOM 892 C CA . ASP A 1 112 ? 14.564 -6.985 -2.414 1.00 74.38 112 ASP A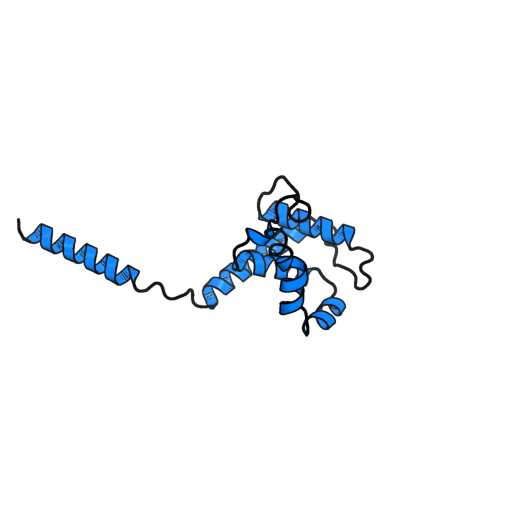 CA 1
ATOM 893 C C . ASP A 1 112 ? 15.869 -6.253 -2.776 1.00 74.38 112 ASP A C 1
ATOM 895 O O . ASP A 1 112 ? 16.481 -5.621 -1.914 1.00 74.38 112 ASP A O 1
ATOM 899 N N . THR A 1 113 ? 16.261 -6.230 -4.055 1.00 70.88 113 THR A N 1
ATOM 900 C CA . THR A 1 113 ? 17.444 -5.496 -4.535 1.00 70.88 113 THR A CA 1
ATOM 901 C C . THR A 1 113 ? 17.261 -3.987 -4.371 1.00 70.88 113 THR A C 1
ATOM 903 O O . THR A 1 113 ? 18.184 -3.274 -3.963 1.00 70.88 113 THR A O 1
ATOM 906 N N . LEU A 1 114 ? 16.045 -3.483 -4.618 1.00 66.50 114 LEU A N 1
ATOM 907 C CA . LEU A 1 114 ? 15.688 -2.091 -4.334 1.00 66.50 114 LEU A CA 1
ATOM 908 C C . LEU A 1 114 ? 15.658 -1.828 -2.827 1.00 66.50 114 LEU A C 1
ATOM 910 O O . LEU A 1 114 ? 16.064 -0.751 -2.392 1.00 66.50 114 LEU A O 1
ATOM 914 N N . LEU A 1 115 ? 15.202 -2.785 -2.018 1.00 63.03 115 LEU A N 1
ATOM 915 C CA . LEU A 1 115 ? 15.174 -2.648 -0.562 1.00 63.03 115 LEU A CA 1
ATOM 916 C C . LEU A 1 115 ? 16.594 -2.561 0.027 1.00 63.03 115 LEU A C 1
ATOM 918 O O . LEU A 1 115 ? 16.860 -1.692 0.863 1.00 63.03 115 LEU A O 1
ATOM 922 N N . SER A 1 116 ? 17.525 -3.389 -0.455 1.00 59.03 116 SER A N 1
ATOM 923 C CA . SER A 1 116 ? 18.927 -3.407 -0.018 1.00 59.03 116 SER A CA 1
ATOM 924 C C . SER A 1 116 ? 19.663 -2.093 -0.298 1.00 59.03 116 SER A C 1
ATOM 926 O O . SER A 1 116 ? 20.429 -1.632 0.546 1.00 59.03 116 SER A O 1
ATOM 928 N N . ILE A 1 117 ? 19.385 -1.431 -1.427 1.00 57.56 117 ILE A N 1
ATOM 929 C CA . ILE A 1 117 ? 19.955 -0.105 -1.742 1.00 57.56 117 ILE A CA 1
ATOM 930 C C . ILE A 1 117 ? 19.353 0.993 -0.842 1.00 57.56 117 ILE A C 1
ATOM 932 O O . ILE A 1 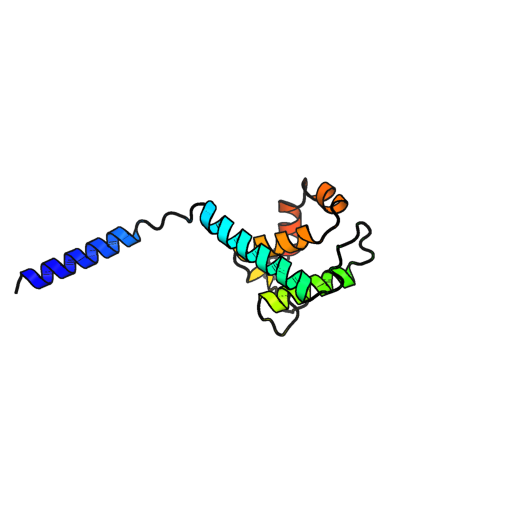117 ? 19.992 2.009 -0.560 1.00 57.56 117 ILE A O 1
ATOM 936 N N . LYS A 1 118 ? 18.126 0.789 -0.345 1.00 50.75 118 LYS A N 1
ATOM 937 C CA . LYS A 1 118 ? 17.352 1.781 0.413 1.00 50.75 118 LYS A CA 1
ATOM 938 C C . LYS A 1 118 ? 17.594 1.759 1.926 1.00 50.75 118 LYS A C 1
ATOM 940 O O . LYS A 1 118 ? 17.494 2.821 2.542 1.00 50.75 118 LYS A O 1
ATOM 945 N N . ILE A 1 119 ? 17.972 0.634 2.542 1.00 46.88 119 ILE A N 1
ATOM 946 C CA . ILE A 1 119 ? 18.144 0.539 4.012 1.00 46.88 119 ILE A CA 1
ATOM 947 C C . ILE A 1 119 ? 19.156 1.562 4.582 1.00 46.88 119 ILE A C 1
ATOM 949 O O . ILE A 1 119 ? 19.005 1.982 5.727 1.00 46.88 119 ILE A O 1
ATOM 953 N N . LEU A 1 120 ? 20.104 2.074 3.785 1.00 41.88 120 LEU A N 1
ATOM 954 C CA . LEU A 1 120 ? 21.070 3.095 4.228 1.00 41.88 120 LEU A CA 1
ATOM 955 C C . LEU A 1 120 ? 20.636 4.564 4.025 1.00 41.88 120 LEU A C 1
ATOM 957 O O . LEU A 1 120 ? 21.307 5.456 4.537 1.00 41.88 120 LEU A O 1
ATOM 961 N N . LYS A 1 121 ? 19.534 4.859 3.314 1.00 43.03 121 LYS A N 1
ATOM 962 C CA . LYS A 1 121 ? 19.105 6.254 3.034 1.00 43.03 121 LYS A CA 1
ATOM 963 C C . LYS A 1 121 ? 17.596 6.532 3.150 1.00 43.03 121 LYS A C 1
ATOM 965 O O . LYS A 1 121 ? 17.205 7.695 3.184 1.00 43.03 121 LYS A O 1
ATOM 970 N N . PHE A 1 122 ? 16.723 5.523 3.223 1.00 43.91 122 PHE A N 1
ATOM 971 C CA . PHE A 1 122 ? 15.289 5.742 2.971 1.00 43.91 122 PHE A CA 1
ATOM 972 C C . PHE A 1 122 ? 14.471 6.345 4.113 1.00 43.91 122 PHE A C 1
ATOM 974 O O . PHE A 1 122 ? 13.479 7.007 3.831 1.00 43.91 122 PHE A O 1
ATOM 981 N N . ALA A 1 123 ? 14.845 6.179 5.382 1.00 46.69 123 ALA A N 1
ATOM 982 C CA . ALA A 1 123 ? 13.994 6.683 6.465 1.00 46.69 123 ALA A CA 1
ATOM 983 C C . ALA A 1 123 ? 13.939 8.225 6.521 1.00 46.69 123 ALA A C 1
ATOM 985 O O . ALA A 1 123 ? 12.878 8.775 6.803 1.00 46.69 123 ALA A O 1
ATOM 986 N N . SER A 1 124 ? 15.038 8.930 6.208 1.00 41.91 124 SER A N 1
ATOM 987 C CA . SER A 1 124 ? 15.039 10.403 6.183 1.00 41.91 124 SER A CA 1
ATOM 988 C C . SER A 1 124 ? 14.645 10.972 4.819 1.00 41.91 124 SER A C 1
ATOM 990 O O . SER A 1 124 ? 13.906 11.953 4.768 1.00 41.91 124 SER A O 1
ATOM 992 N N . VAL A 1 125 ? 15.070 10.334 3.720 1.00 47.09 125 VAL A N 1
ATOM 993 C CA . VAL A 1 125 ? 14.829 10.805 2.344 1.00 47.09 125 VAL A CA 1
ATOM 994 C C . VAL A 1 125 ? 13.384 10.572 1.900 1.00 47.09 125 VAL A C 1
ATOM 996 O O . VAL A 1 125 ? 12.818 11.396 1.194 1.00 47.09 125 VAL A O 1
ATOM 999 N N . TRP A 1 126 ? 12.738 9.491 2.341 1.00 51.44 126 TRP A N 1
ATOM 1000 C CA . TRP A 1 126 ? 11.332 9.247 2.004 1.00 51.44 126 TRP A CA 1
ATOM 1001 C C . TRP A 1 126 ? 10.390 10.193 2.769 1.00 51.44 126 TRP A C 1
ATOM 1003 O O . TRP A 1 126 ? 9.456 10.735 2.183 1.00 51.44 126 TRP A O 1
ATOM 1013 N N . TRP A 1 127 ? 10.696 10.501 4.037 1.00 43.03 127 TRP A N 1
ATOM 1014 C CA . TRP A 1 127 ? 9.977 11.528 4.806 1.00 43.03 127 TRP A CA 1
ATOM 1015 C C . TRP A 1 127 ? 10.173 12.940 4.225 1.00 43.03 127 TRP A C 1
ATOM 1017 O O . TRP A 1 127 ? 9.241 13.736 4.209 1.00 43.03 127 TRP A O 1
ATOM 1027 N N . THR A 1 128 ? 11.360 13.255 3.696 1.00 47.28 128 THR A N 1
ATOM 1028 C CA . THR A 1 128 ? 11.637 14.573 3.092 1.00 47.28 128 THR A CA 1
ATOM 1029 C C . THR A 1 128 ? 11.141 14.717 1.654 1.00 47.28 128 THR A C 1
ATOM 1031 O O . THR A 1 128 ? 10.672 15.789 1.301 1.00 47.28 128 THR A O 1
ATOM 1034 N N . ASN A 1 129 ? 11.165 13.672 0.825 1.00 42.25 129 ASN A N 1
ATOM 1035 C CA . ASN A 1 129 ? 10.771 13.803 -0.584 1.00 42.25 129 ASN A CA 1
ATOM 1036 C C . ASN A 1 129 ? 9.297 13.494 -0.856 1.00 42.25 129 ASN A C 1
ATOM 1038 O O . ASN A 1 129 ? 8.747 14.037 -1.807 1.00 42.25 129 ASN A O 1
ATOM 1042 N N . PHE A 1 130 ? 8.650 12.654 -0.043 1.00 42.16 130 PHE A N 1
ATOM 1043 C CA . PHE A 1 130 ? 7.248 12.277 -0.263 1.00 42.16 130 PHE A CA 1
ATOM 1044 C C . PHE A 1 130 ? 6.291 12.797 0.816 1.00 42.16 130 PHE A C 1
ATOM 1046 O O . PHE A 1 130 ? 5.136 13.045 0.499 1.00 42.16 130 PHE A O 1
ATOM 1053 N N . ALA A 1 131 ? 6.749 13.038 2.052 1.00 40.00 131 ALA A N 1
ATOM 1054 C CA . ALA A 1 131 ? 5.905 13.593 3.123 1.00 40.00 131 ALA A CA 1
ATOM 1055 C C . ALA A 1 131 ? 6.142 15.093 3.418 1.00 40.00 131 ALA A C 1
ATOM 1057 O O . ALA A 1 131 ? 5.423 15.672 4.230 1.00 40.00 131 ALA A O 1
ATOM 1058 N N . SER A 1 132 ? 7.131 15.746 2.787 1.00 34.88 132 SER A N 1
ATOM 1059 C CA . SER A 1 132 ? 7.488 17.152 3.062 1.00 34.88 132 SER A CA 1
ATOM 1060 C C . SER A 1 132 ? 7.091 18.231 2.034 1.00 34.88 132 SER A C 1
ATOM 1062 O O . SER A 1 132 ? 7.336 19.398 2.361 1.00 34.88 132 SER A O 1
ATOM 1064 N N . PRO A 1 133 ? 6.460 17.986 0.861 1.00 40.34 133 PRO A N 1
ATOM 1065 C CA . PRO A 1 133 ? 6.024 19.113 0.027 1.00 40.34 133 PRO A CA 1
ATOM 1066 C C . PRO A 1 133 ? 4.923 19.980 0.669 1.00 40.34 133 PRO A C 1
ATOM 1068 O O . PRO A 1 133 ? 4.702 21.107 0.238 1.00 40.34 133 PRO A O 1
ATOM 1071 N N . CYS A 1 134 ? 4.270 19.534 1.747 1.00 40.47 134 CYS A N 1
ATOM 1072 C CA . CYS A 1 134 ? 3.195 20.282 2.411 1.00 40.47 134 CYS A CA 1
ATOM 1073 C C . CYS A 1 134 ? 3.645 21.427 3.348 1.00 40.47 134 CYS A C 1
ATOM 1075 O O . CYS A 1 134 ? 2.893 21.796 4.250 1.00 40.47 134 CYS A O 1
ATOM 1077 N N . LYS A 1 135 ? 4.834 22.027 3.174 1.00 40.41 135 LYS A N 1
ATOM 1078 C CA . LYS A 1 135 ? 5.252 23.193 3.990 1.00 40.41 135 LYS A CA 1
ATOM 1079 C C . LYS A 1 135 ? 5.751 24.436 3.251 1.00 40.41 135 LYS A C 1
ATOM 1081 O O . LYS A 1 135 ? 6.152 25.381 3.921 1.00 40.41 135 LYS A O 1
ATOM 1086 N N . SER A 1 136 ? 5.665 24.514 1.925 1.00 39.59 136 SER A N 1
ATOM 1087 C CA . SER A 1 136 ? 6.166 25.693 1.193 1.00 39.59 136 SER A CA 1
ATOM 1088 C C . SER A 1 136 ? 5.207 26.261 0.143 1.00 39.59 136 SER A C 1
ATOM 1090 O O . SER A 1 136 ? 5.638 26.651 -0.936 1.00 39.59 136 SER A O 1
ATOM 1092 N N . SER A 1 137 ? 3.914 26.363 0.466 1.00 38.25 137 SER A N 1
ATOM 1093 C CA . SER A 1 137 ? 2.961 27.207 -0.284 1.00 38.25 137 SER A CA 1
ATOM 1094 C C . SER A 1 137 ? 2.028 28.044 0.607 1.00 38.25 137 SER A C 1
ATOM 1096 O O . SER A 1 137 ? 0.952 28.448 0.181 1.00 38.25 137 SER A O 1
ATOM 1098 N N . SER A 1 138 ? 2.475 28.370 1.825 1.00 40.38 138 SER A N 1
ATOM 1099 C CA . SER A 1 138 ? 1.890 29.437 2.652 1.00 40.38 138 SER A CA 1
ATOM 1100 C C . SER A 1 138 ? 2.980 30.415 3.080 1.00 40.38 138 SER A C 1
ATOM 1102 O O . SER A 1 138 ? 3.333 30.465 4.253 1.00 40.38 138 SER A O 1
ATOM 1104 N N . GLN A 1 139 ? 3.558 31.123 2.109 1.00 37.22 139 GLN A N 1
ATOM 1105 C CA . GLN A 1 139 ? 4.215 32.429 2.258 1.00 37.22 139 GLN A CA 1
ATOM 1106 C C . GLN A 1 139 ? 4.670 32.895 0.869 1.00 37.22 139 GLN A C 1
ATOM 1108 O O . GLN A 1 139 ? 5.787 32.607 0.443 1.00 37.22 139 GLN A O 1
ATOM 1113 N N . ASN A 1 140 ? 3.735 33.500 0.135 1.00 32.69 140 ASN A N 1
ATOM 1114 C CA . ASN A 1 140 ? 3.886 34.729 -0.657 1.00 32.69 140 ASN A CA 1
ATOM 1115 C C . ASN A 1 140 ? 2.584 35.005 -1.405 1.00 32.69 140 ASN A C 1
ATOM 1117 O O . ASN A 1 140 ? 2.143 34.110 -2.158 1.00 32.69 140 ASN A O 1
#

Foldseek 3Di:
DVVVVVVVVVVVVVVVVVVVPPPPPDVVVLVVVLVVLLVQLLVLLCVQDVPLAAQDPVSPCVVVLQVSLQSSVCVSVVHPDTQVPDPDPCLVVDDPSRNVSSVVNNLVRYDVVVVVVCPVPPPVVVCCPPVNPVPPPPDD